Protein AF-A0A1G1WQ73-F1 (afdb_monomer_lite)

Secondary structure (DSSP, 8-state):
---HHHHHHHHHHHHHHHHHHHHHHHHHHHHS-TTGGG-GGGS--STTHHHHHHHHHHHHHHHHHHHHHHHHHHHTTTSHHHHHHHHHHHHHHHHHHHHHHHHHHHHHHHHTTT-HHHHHHHHHHHHHHHHHHHHHHHHHHHHHHHHHHHHHHHTT-

pLDDT: mean 76.3, std 13.31, range [39.97, 91.94]

Organism: NCBI:txid1802603

Foldseek 3Di:
DDDPLLVVLLVVLVVVLVVVVVVLVVCCVVPVDSCPVLVCLVLDDDPCSVVVSVVSVVLVVLLSVLSVLLNVLSVVVVDPVSLVSNLVSLVVLLVSLVVLLVVLVVSCVPCVVPDPVSNVVSVVSNVVSVVSNVSSVSSNVVSVVVVVVVVVVVVVD

Sequence (157 aa):
MEPEAVRILKWVYLIVFVVVGAFVLVLTIVTGSSFEFLRFSRLIEGPAAPLILNIFRFLVGFYLLLMLVDAVSLFNYRSVLWREASSIASLLGIILTGLGAIFMIYIMGVAGLISTQTNIIALLYLVIAVGLLLLDLLTFFVEEENLLGLSIKKKKE

Structure (mmCIF, N/CA/C/O backbone):
data_AF-A0A1G1WQ73-F1
#
_entry.id   AF-A0A1G1WQ73-F1
#
loop_
_atom_site.group_PDB
_atom_site.id
_atom_site.type_symbol
_atom_site.label_atom_id
_atom_site.label_alt_id
_atom_site.label_comp_id
_atom_site.label_asym_id
_atom_site.label_entity_id
_atom_site.label_seq_id
_atom_site.pdbx_PDB_ins_code
_atom_site.Cartn_x
_atom_site.Cartn_y
_atom_site.Cartn_z
_atom_site.occupancy
_atom_site.B_iso_or_equiv
_atom_site.auth_seq_id
_atom_site.auth_comp_id
_atom_site.auth_asym_id
_atom_site.auth_atom_id
_atom_site.pdbx_PDB_model_num
ATOM 1 N N . MET A 1 1 ? -18.763 -0.255 20.930 1.00 60.16 1 MET A N 1
ATOM 2 C CA . MET A 1 1 ? -19.305 -0.682 19.622 1.00 60.16 1 MET A CA 1
ATOM 3 C C . MET A 1 1 ? -18.291 -0.303 18.565 1.00 60.16 1 MET A C 1
ATOM 5 O O . MET A 1 1 ? -17.584 0.675 18.766 1.00 60.16 1 MET A O 1
ATOM 9 N N . GLU A 1 2 ? -18.147 -1.115 17.528 1.00 68.69 2 GLU A N 1
ATOM 10 C CA . GLU A 1 2 ? -17.181 -0.858 16.461 1.00 68.69 2 GLU A CA 1
ATOM 11 C C . GLU A 1 2 ? -17.747 0.188 15.482 1.00 68.69 2 GLU A C 1
ATOM 13 O O . GLU A 1 2 ? -18.927 0.073 15.140 1.00 68.69 2 GLU A O 1
ATOM 18 N N . PRO A 1 3 ? -16.969 1.202 15.060 1.00 81.12 3 PRO A N 1
ATOM 19 C CA . PRO A 1 3 ? -17.426 2.187 14.084 1.00 81.12 3 PRO A CA 1
ATOM 20 C C . PRO A 1 3 ? -17.770 1.535 12.739 1.00 81.12 3 PRO A C 1
ATOM 22 O O . PRO A 1 3 ? -17.119 0.581 12.311 1.00 81.12 3 PRO A O 1
ATOM 25 N N . GLU A 1 4 ? -18.760 2.078 12.032 1.00 83.88 4 GLU A N 1
ATOM 26 C CA . GLU A 1 4 ? -19.164 1.562 10.718 1.00 83.88 4 GLU A CA 1
ATOM 27 C C . GLU A 1 4 ? -18.028 1.620 9.684 1.00 83.88 4 GLU A C 1
ATOM 29 O O . GLU A 1 4 ? -17.850 0.672 8.921 1.00 83.88 4 GLU A O 1
ATOM 34 N N . ALA A 1 5 ? -17.203 2.670 9.727 1.00 82.62 5 ALA A N 1
ATOM 35 C CA . ALA A 1 5 ? -16.023 2.809 8.876 1.00 82.62 5 ALA A CA 1
ATOM 36 C C . ALA A 1 5 ? -15.015 1.660 9.071 1.00 82.62 5 ALA A C 1
ATOM 38 O O . ALA A 1 5 ? -14.536 1.090 8.095 1.00 82.62 5 ALA A O 1
ATOM 39 N N . VAL A 1 6 ? -14.762 1.247 10.319 1.00 82.69 6 VAL A N 1
ATOM 40 C CA . VAL A 1 6 ? -13.861 0.123 10.639 1.00 82.69 6 VAL A CA 1
ATOM 41 C C . VAL A 1 6 ? -14.429 -1.187 10.098 1.00 82.69 6 VAL A C 1
ATOM 43 O O . VAL A 1 6 ? -13.707 -1.980 9.496 1.00 82.69 6 VAL A O 1
ATOM 46 N N . ARG A 1 7 ? -15.746 -1.390 10.231 1.00 85.06 7 ARG A N 1
ATOM 47 C CA . ARG A 1 7 ? -16.426 -2.562 9.671 1.00 85.06 7 ARG A CA 1
ATOM 48 C C . ARG A 1 7 ? -16.271 -2.635 8.151 1.00 85.06 7 ARG A C 1
ATOM 50 O O . ARG A 1 7 ? -16.071 -3.727 7.633 1.00 85.06 7 ARG A O 1
ATOM 57 N N . ILE A 1 8 ? -16.359 -1.508 7.444 1.00 86.62 8 ILE A N 1
ATOM 58 C CA . ILE A 1 8 ? -16.144 -1.451 5.990 1.00 86.62 8 ILE A CA 1
ATOM 59 C C . ILE A 1 8 ? -14.677 -1.751 5.661 1.00 86.62 8 ILE A C 1
ATOM 61 O O . ILE A 1 8 ? -14.415 -2.637 4.847 1.00 86.62 8 ILE A O 1
ATOM 65 N N . LEU A 1 9 ? -13.731 -1.085 6.332 1.00 87.25 9 LEU A N 1
ATOM 66 C CA . LEU A 1 9 ? -12.293 -1.272 6.108 1.00 87.25 9 LEU A CA 1
ATOM 67 C C . LEU A 1 9 ? -11.862 -2.730 6.297 1.00 87.25 9 LEU A C 1
ATOM 69 O O . LEU A 1 9 ? -11.132 -3.251 5.461 1.00 87.25 9 LEU A O 1
ATOM 73 N N . LYS A 1 10 ? -12.387 -3.437 7.307 1.00 87.00 10 LYS A N 1
ATOM 74 C CA . LYS A 1 10 ? -12.155 -4.884 7.487 1.00 87.00 10 LYS A CA 1
ATOM 75 C C . LYS A 1 10 ? -12.415 -5.689 6.221 1.00 87.00 10 LYS A C 1
ATOM 77 O O . LYS A 1 10 ? -11.586 -6.498 5.810 1.00 87.00 10 LYS A O 1
ATOM 82 N N . TRP A 1 11 ? -13.586 -5.486 5.620 1.00 85.69 11 TRP A N 1
ATOM 83 C CA . TRP A 1 11 ? -13.981 -6.217 4.422 1.00 85.69 11 TRP A CA 1
ATOM 84 C C . TRP A 1 11 ? -13.188 -5.763 3.204 1.00 85.69 11 TRP A C 1
ATOM 86 O O . TRP A 1 11 ? -12.831 -6.605 2.387 1.00 85.69 11 TRP A O 1
ATOM 96 N N . VAL A 1 12 ? -12.856 -4.473 3.104 1.00 88.88 12 VAL A N 1
ATOM 97 C CA . VAL A 1 12 ? -12.000 -3.956 2.030 1.00 88.88 12 VAL A CA 1
ATOM 98 C C . VAL A 1 12 ? -10.615 -4.599 2.088 1.00 88.88 12 VAL A C 1
ATOM 100 O O . VAL A 1 12 ? -10.203 -5.190 1.095 1.00 88.88 12 VAL A O 1
ATOM 103 N N . TYR A 1 13 ? -9.933 -4.587 3.237 1.00 84.75 13 TYR A N 1
ATOM 104 C CA . TYR A 1 13 ? -8.625 -5.239 3.382 1.00 84.75 13 TYR A CA 1
ATOM 105 C C . TYR A 1 13 ? -8.703 -6.747 3.143 1.00 84.75 13 TYR A C 1
ATOM 107 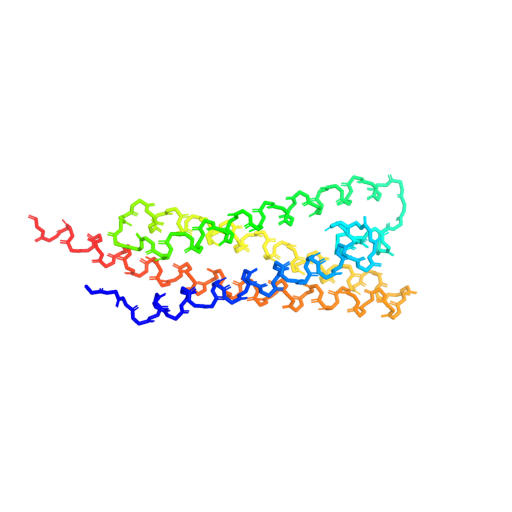O O . TYR A 1 13 ? -7.827 -7.297 2.483 1.00 84.75 13 TYR A O 1
ATOM 115 N N . LEU A 1 14 ? -9.763 -7.424 3.603 1.00 83.88 14 LEU A N 1
ATOM 116 C CA . LEU A 1 14 ? -9.954 -8.848 3.321 1.00 83.88 14 LEU A CA 1
ATOM 117 C C . LEU A 1 14 ? -10.102 -9.113 1.815 1.00 83.88 14 LEU A C 1
ATOM 119 O O . LEU A 1 14 ? -9.460 -10.017 1.289 1.00 83.88 14 LEU A O 1
ATOM 123 N N . ILE A 1 15 ? -10.927 -8.328 1.116 1.00 87.38 15 ILE A N 1
ATOM 124 C CA . ILE A 1 15 ? -11.128 -8.458 -0.332 1.00 87.38 15 ILE A CA 1
ATOM 125 C C . ILE A 1 15 ? -9.821 -8.174 -1.069 1.00 87.38 15 ILE A C 1
ATOM 127 O O . ILE A 1 15 ? -9.427 -8.976 -1.910 1.00 87.38 15 ILE A O 1
ATOM 131 N N . VAL A 1 16 ? -9.130 -7.080 -0.740 1.00 84.50 16 VAL A N 1
ATOM 132 C CA . VAL A 1 16 ? -7.841 -6.727 -1.353 1.00 84.50 16 VAL A CA 1
ATOM 133 C C . VAL A 1 16 ? -6.830 -7.848 -1.127 1.00 84.50 16 VAL A C 1
ATOM 135 O O . VAL A 1 16 ? -6.209 -8.301 -2.084 1.00 84.50 16 VAL A O 1
ATOM 138 N N . PHE A 1 17 ? -6.727 -8.374 0.094 1.00 79.69 17 PHE A N 1
ATOM 139 C CA . PHE A 1 17 ? -5.833 -9.483 0.415 1.00 79.69 17 PHE A CA 1
ATOM 140 C C . PHE A 1 17 ? -6.165 -10.751 -0.385 1.00 79.69 17 PHE A C 1
ATOM 142 O O . PHE A 1 17 ? -5.268 -11.370 -0.954 1.00 79.69 17 PHE A O 1
ATOM 149 N N . VAL A 1 18 ? -7.446 -11.125 -0.487 1.00 83.62 18 VAL A N 1
ATOM 150 C CA . VAL A 1 18 ? -7.889 -12.294 -1.267 1.00 83.62 18 VAL A CA 1
ATOM 151 C C . VAL A 1 18 ? -7.629 -12.096 -2.760 1.00 83.62 18 VAL A C 1
ATOM 153 O O . VAL A 1 18 ? -7.140 -13.014 -3.412 1.00 83.62 18 VAL A O 1
ATOM 156 N N . VAL A 1 19 ? -7.916 -10.913 -3.308 1.00 84.06 19 VAL A N 1
ATOM 157 C CA . VAL A 1 19 ? -7.703 -10.598 -4.728 1.00 84.06 19 VAL A CA 1
ATOM 158 C C . VAL A 1 19 ? -6.215 -10.605 -5.066 1.00 84.06 19 VAL A C 1
ATOM 160 O O . VAL A 1 19 ? -5.817 -11.255 -6.031 1.00 84.06 19 VAL A O 1
ATOM 163 N N . VAL A 1 20 ? -5.382 -9.941 -4.260 1.00 77.69 20 VAL A N 1
ATOM 164 C CA . VAL A 1 20 ? -3.924 -9.931 -4.438 1.00 77.69 20 VAL A CA 1
ATOM 165 C C . VAL A 1 20 ? -3.365 -11.343 -4.283 1.00 77.69 20 VAL A C 1
ATOM 167 O O . VAL A 1 20 ? -2.610 -11.796 -5.139 1.00 77.69 20 VAL A O 1
ATOM 170 N N . GLY A 1 21 ? -3.783 -12.079 -3.251 1.00 73.06 21 GLY A N 1
ATOM 171 C CA . GLY A 1 21 ? -3.378 -13.465 -3.031 1.00 73.06 21 GLY A CA 1
ATOM 172 C C . GLY A 1 21 ? -3.741 -14.372 -4.206 1.00 73.06 21 GLY A C 1
ATOM 173 O O . GLY A 1 21 ? -2.876 -15.076 -4.723 1.00 73.06 21 GLY A O 1
ATOM 174 N N . ALA A 1 22 ? -4.987 -14.315 -4.686 1.00 77.94 22 ALA A N 1
ATOM 175 C CA . ALA A 1 22 ? -5.447 -15.082 -5.842 1.00 77.94 22 ALA A CA 1
ATOM 176 C C . ALA A 1 22 ? -4.684 -14.706 -7.118 1.00 77.94 22 ALA A C 1
ATOM 178 O O . ALA A 1 22 ? -4.282 -15.590 -7.870 1.00 77.94 22 ALA A O 1
ATOM 179 N N . PHE A 1 23 ? -4.427 -13.416 -7.340 1.00 75.88 23 PHE A N 1
ATOM 180 C CA . PHE A 1 23 ? -3.640 -12.939 -8.474 1.00 75.88 23 PHE A CA 1
ATOM 181 C C . PHE A 1 23 ? -2.207 -13.490 -8.451 1.00 75.88 23 PHE A C 1
ATOM 183 O O . PHE A 1 23 ? -1.735 -14.023 -9.456 1.00 75.88 23 PHE A O 1
ATOM 190 N N . VAL A 1 24 ? -1.534 -13.444 -7.295 1.00 69.31 24 VAL A N 1
ATOM 191 C CA . VAL A 1 24 ? -0.195 -14.030 -7.108 1.00 69.31 24 VAL A CA 1
ATOM 192 C C . VAL A 1 24 ? -0.215 -15.542 -7.341 1.00 69.31 24 VAL A C 1
ATOM 194 O O . VAL A 1 24 ? 0.695 -16.082 -7.973 1.00 69.31 24 VAL A O 1
ATOM 197 N N . LEU A 1 25 ? -1.255 -16.235 -6.875 1.00 70.19 25 LEU A N 1
ATOM 198 C CA . LEU A 1 25 ? -1.400 -17.684 -7.021 1.00 70.19 25 LEU A CA 1
ATOM 199 C C . LEU A 1 25 ? -1.616 -18.081 -8.490 1.00 70.19 25 LEU A C 1
ATOM 201 O O . LEU A 1 25 ? -0.909 -18.947 -9.002 1.00 70.19 25 LEU A O 1
ATOM 205 N N . VAL A 1 26 ? -2.515 -17.393 -9.198 1.00 74.62 26 VAL A N 1
ATOM 206 C CA . VAL A 1 26 ? -2.749 -17.584 -10.640 1.00 74.62 26 VAL A CA 1
ATOM 207 C C . VAL A 1 26 ? -1.473 -17.319 -11.432 1.00 74.62 26 VAL A C 1
ATOM 209 O O . VAL A 1 26 ? -1.096 -18.136 -12.271 1.00 74.62 26 VAL A O 1
ATOM 212 N N . LEU A 1 27 ? -0.761 -16.228 -11.136 1.00 65.62 27 LEU A N 1
ATOM 213 C CA . LEU A 1 27 ? 0.510 -15.949 -11.796 1.00 65.62 27 LEU A CA 1
ATOM 214 C C . LEU A 1 27 ? 1.557 -17.014 -11.496 1.00 65.62 27 LEU A C 1
ATOM 216 O O . LEU A 1 27 ? 2.245 -17.442 -12.417 1.00 65.62 27 LEU A O 1
ATOM 220 N N . THR A 1 28 ? 1.640 -17.505 -10.260 1.00 67.06 28 THR A N 1
ATOM 221 C CA . THR A 1 28 ? 2.533 -18.620 -9.908 1.00 67.06 28 THR A CA 1
ATOM 222 C C . THR A 1 28 ? 2.259 -19.842 -10.786 1.00 67.06 28 THR A C 1
ATOM 224 O O . THR A 1 28 ? 3.199 -20.436 -11.306 1.00 67.06 28 THR A O 1
ATOM 227 N N . ILE A 1 29 ? 0.985 -20.201 -10.976 1.00 73.56 29 ILE A N 1
ATOM 228 C CA . ILE A 1 29 ? 0.575 -21.370 -11.766 1.00 73.56 29 ILE A CA 1
ATOM 229 C C . ILE A 1 29 ? 0.922 -21.186 -13.247 1.00 73.56 29 ILE A C 1
ATOM 231 O O . ILE A 1 29 ? 1.491 -22.084 -13.859 1.00 73.56 29 ILE A O 1
ATOM 235 N N . VAL A 1 30 ? 0.592 -20.027 -13.823 1.00 72.06 30 VAL A N 1
ATOM 236 C CA . VAL A 1 30 ? 0.773 -19.766 -15.263 1.00 72.06 30 VAL A CA 1
ATOM 237 C C . VAL A 1 30 ? 2.248 -19.650 -15.641 1.00 72.06 30 VAL A C 1
ATOM 239 O O . VAL A 1 30 ? 2.645 -20.028 -16.740 1.00 72.06 30 VAL A O 1
ATOM 242 N N . THR A 1 31 ? 3.066 -19.118 -14.739 1.00 65.19 31 THR A N 1
ATOM 243 C CA . THR A 1 31 ? 4.430 -18.679 -15.060 1.00 65.19 31 THR A CA 1
ATOM 244 C C . THR A 1 31 ? 5.511 -19.545 -14.416 1.00 65.19 31 THR A C 1
ATOM 246 O O . THR A 1 31 ? 6.695 -19.397 -14.717 1.00 65.19 31 THR A O 1
ATOM 249 N N . GLY A 1 32 ? 5.120 -20.433 -13.498 1.00 67.94 32 GLY A N 1
ATOM 250 C CA . GLY A 1 32 ? 6.031 -21.235 -12.685 1.00 67.94 32 GLY A CA 1
ATOM 251 C C . GLY A 1 32 ? 6.814 -20.429 -11.641 1.00 67.94 32 GLY A C 1
ATOM 252 O O . GLY A 1 32 ? 7.683 -20.992 -10.977 1.00 67.94 32 GLY A O 1
ATOM 253 N N . SER A 1 33 ? 6.547 -19.125 -11.474 1.00 64.81 33 SER A N 1
ATOM 254 C CA . SER A 1 33 ? 7.224 -18.284 -10.484 1.00 64.81 33 SER A CA 1
ATOM 255 C C . SER A 1 33 ? 6.251 -17.383 -9.738 1.00 64.81 33 SER A C 1
ATOM 257 O O . SER A 1 33 ? 5.581 -16.532 -10.320 1.00 64.81 33 SER A O 1
ATOM 259 N N . SER A 1 34 ? 6.253 -17.486 -8.408 1.00 56.78 34 SER A N 1
ATOM 260 C CA . SER A 1 34 ? 5.434 -16.627 -7.549 1.00 56.78 34 SER A CA 1
ATOM 261 C C . SER A 1 34 ? 5.813 -15.158 -7.590 1.00 56.78 34 SER A C 1
ATOM 263 O O . SER A 1 34 ? 5.044 -14.334 -7.126 1.00 56.78 34 SER A O 1
ATOM 265 N N . PHE A 1 35 ? 6.957 -14.808 -8.173 1.00 56.69 35 PHE A N 1
ATOM 266 C CA . PHE A 1 35 ? 7.440 -13.434 -8.254 1.00 56.69 35 PHE A CA 1
ATOM 267 C C . PHE A 1 35 ? 7.399 -12.873 -9.678 1.00 56.69 35 PHE A C 1
ATOM 269 O O . PHE A 1 35 ? 8.012 -11.837 -9.943 1.00 56.69 35 PHE A O 1
ATOM 276 N N . GLU A 1 36 ? 6.692 -13.521 -10.610 1.00 58.44 36 GLU A N 1
ATOM 277 C CA . GLU A 1 36 ? 6.550 -12.990 -11.971 1.00 58.44 36 GLU A CA 1
ATOM 278 C C . GLU A 1 36 ? 5.840 -11.631 -12.004 1.00 58.44 36 GLU A C 1
ATOM 280 O O . GLU A 1 36 ? 6.252 -10.760 -12.765 1.00 58.44 36 GLU A O 1
ATOM 285 N N . PHE A 1 37 ? 4.891 -11.374 -11.099 1.00 55.00 37 PHE A N 1
ATOM 286 C CA . PHE A 1 37 ? 4.283 -10.044 -10.935 1.00 55.00 37 PHE A CA 1
ATOM 287 C C . PHE A 1 37 ? 5.268 -8.964 -10.448 1.00 55.00 37 PHE A C 1
ATOM 289 O O . PHE A 1 37 ? 4.997 -7.772 -10.573 1.00 55.00 37 PHE A O 1
ATOM 296 N N . LEU A 1 38 ? 6.419 -9.372 -9.898 1.00 55.31 38 LEU A N 1
ATOM 297 C CA . LEU A 1 38 ? 7.525 -8.499 -9.494 1.00 55.31 38 LEU A CA 1
ATOM 298 C C . LEU A 1 38 ? 8.599 -8.378 -10.584 1.00 55.31 38 LEU A C 1
ATOM 300 O O . LEU A 1 38 ? 9.671 -7.826 -10.322 1.00 55.31 38 LEU A O 1
ATOM 304 N N . ARG A 1 39 ? 8.363 -8.873 -11.812 1.00 58.47 39 ARG A N 1
ATOM 305 C CA . ARG A 1 39 ? 9.243 -8.642 -12.978 1.00 58.47 39 ARG A CA 1
ATOM 306 C C . ARG A 1 39 ? 9.101 -7.217 -13.527 1.00 58.47 39 ARG A C 1
ATOM 308 O O . ARG A 1 39 ? 9.024 -6.989 -14.731 1.00 58.47 39 ARG A O 1
ATOM 315 N N . PHE A 1 40 ? 9.219 -6.248 -12.622 1.00 56.88 40 PHE A N 1
ATOM 316 C CA . PHE A 1 40 ? 9.509 -4.847 -12.919 1.00 56.88 40 PHE A CA 1
ATOM 317 C C . PHE A 1 40 ? 10.846 -4.683 -13.674 1.00 56.88 40 PHE A C 1
ATOM 319 O O . PHE A 1 40 ? 11.117 -3.643 -14.261 1.00 56.88 40 PHE A O 1
ATOM 326 N N . SER A 1 41 ? 11.668 -5.742 -13.721 1.00 51.12 41 SER A N 1
ATOM 327 C CA . SER A 1 41 ? 12.948 -5.820 -14.435 1.00 51.12 41 SER A CA 1
ATOM 328 C C . SER A 1 41 ? 12.845 -5.544 -15.931 1.00 51.12 41 SER A C 1
ATOM 330 O O . SER A 1 41 ? 13.851 -5.210 -16.535 1.00 51.12 41 SER A O 1
ATOM 332 N N . ARG A 1 42 ? 11.663 -5.692 -16.545 1.00 57.31 42 ARG A N 1
ATOM 333 C CA . ARG A 1 42 ? 11.473 -5.331 -17.961 1.00 57.31 42 ARG A CA 1
ATOM 334 C C . ARG A 1 42 ? 11.381 -3.819 -18.191 1.00 57.31 42 ARG A C 1
ATOM 336 O O . ARG A 1 42 ? 11.475 -3.387 -19.329 1.00 57.31 42 ARG A O 1
ATOM 343 N N . LEU A 1 43 ? 11.169 -3.031 -17.135 1.00 58.19 43 LEU A N 1
ATOM 344 C CA . LEU A 1 43 ? 11.056 -1.570 -17.205 1.00 58.19 43 LEU A CA 1
ATOM 345 C C . LEU A 1 43 ? 12.380 -0.862 -16.896 1.00 58.19 43 LEU A C 1
ATOM 347 O O . LEU A 1 43 ? 12.480 0.346 -17.088 1.00 58.19 43 LEU A O 1
ATOM 351 N N . ILE A 1 44 ? 13.374 -1.592 -16.382 1.00 60.59 44 ILE A N 1
ATOM 352 C CA . ILE A 1 44 ? 14.637 -1.043 -15.892 1.00 60.59 44 ILE A CA 1
ATOM 353 C C . ILE A 1 44 ? 15.771 -1.834 -16.539 1.00 60.59 44 ILE A C 1
ATOM 355 O O . ILE A 1 44 ? 16.061 -2.959 -16.137 1.00 60.59 44 ILE A O 1
ATOM 359 N N . GLU A 1 45 ? 16.414 -1.233 -17.534 1.00 60.38 45 GLU A N 1
ATOM 360 C CA . GLU A 1 45 ? 17.622 -1.765 -18.164 1.00 60.38 45 GLU A CA 1
ATOM 361 C C . GLU A 1 45 ? 18.862 -1.036 -17.628 1.00 60.38 45 GLU A C 1
ATOM 363 O O . GLU A 1 45 ? 18.812 0.149 -17.294 1.00 60.38 45 GLU A O 1
ATOM 368 N N . GLY A 1 46 ? 19.986 -1.748 -17.522 1.00 65.56 46 GLY A N 1
ATOM 369 C CA . GLY A 1 46 ? 21.274 -1.180 -17.116 1.00 65.56 46 GLY A CA 1
ATOM 370 C C . GLY A 1 46 ? 21.934 -1.874 -15.918 1.00 65.56 46 GLY A C 1
ATOM 371 O O . GLY A 1 46 ? 21.343 -2.745 -15.279 1.00 65.56 46 GLY A O 1
ATOM 372 N N . PRO A 1 47 ? 23.179 -1.493 -15.582 1.00 66.62 47 PRO A N 1
ATOM 373 C CA . PRO A 1 47 ? 23.995 -2.186 -14.578 1.00 66.62 47 PRO A CA 1
ATOM 374 C C . PRO A 1 47 ? 23.418 -2.113 -13.155 1.00 66.62 47 PRO A C 1
ATOM 376 O O . PRO A 1 47 ? 23.668 -3.001 -12.345 1.00 66.62 47 PRO A O 1
ATOM 379 N N . ALA A 1 48 ? 22.605 -1.095 -12.855 1.00 68.38 48 ALA A N 1
ATOM 380 C CA . ALA A 1 48 ? 21.911 -0.956 -11.573 1.00 68.38 48 ALA A CA 1
ATOM 381 C C . ALA A 1 48 ? 20.577 -1.730 -11.502 1.00 68.38 48 ALA A C 1
ATOM 383 O O . ALA A 1 48 ? 19.996 -1.844 -10.421 1.00 68.38 48 ALA A O 1
ATOM 384 N N . ALA A 1 49 ? 20.086 -2.283 -12.619 1.00 71.00 49 ALA A N 1
ATOM 385 C CA . ALA A 1 49 ? 18.782 -2.943 -12.691 1.00 71.00 49 ALA A CA 1
ATOM 386 C C . ALA A 1 49 ? 18.585 -4.078 -11.665 1.00 71.00 49 ALA A C 1
ATOM 388 O O . ALA A 1 49 ? 17.518 -4.121 -11.049 1.00 71.00 49 ALA A O 1
ATOM 389 N N . PRO A 1 50 ? 19.574 -4.959 -11.391 1.00 73.69 50 PRO A N 1
ATOM 390 C CA . PRO A 1 50 ? 19.409 -6.016 -10.391 1.00 73.69 50 PRO A CA 1
ATOM 391 C C . PRO A 1 50 ? 19.188 -5.468 -8.976 1.00 73.69 50 PRO A C 1
ATOM 393 O O . PRO A 1 50 ? 18.371 -5.998 -8.222 1.00 73.69 50 PRO A O 1
ATOM 396 N N . LEU A 1 51 ? 19.890 -4.386 -8.621 1.00 74.38 51 LEU A N 1
ATOM 397 C CA . LEU A 1 51 ? 19.759 -3.740 -7.318 1.00 74.38 51 LEU A CA 1
ATOM 398 C C . LEU A 1 51 ? 18.383 -3.083 -7.173 1.00 74.38 51 LEU A C 1
ATOM 400 O O . LEU A 1 51 ? 17.698 -3.322 -6.181 1.00 74.38 51 LEU A O 1
ATOM 404 N N . ILE A 1 52 ? 17.955 -2.310 -8.176 1.00 70.81 52 ILE A N 1
ATOM 405 C CA . ILE A 1 52 ? 16.653 -1.627 -8.154 1.00 70.81 52 ILE A CA 1
ATOM 406 C C . ILE A 1 52 ? 15.509 -2.649 -8.094 1.00 70.81 52 ILE A C 1
ATOM 408 O O . ILE A 1 52 ? 14.551 -2.461 -7.347 1.00 70.81 52 ILE A O 1
ATOM 412 N N . LEU A 1 53 ? 15.637 -3.775 -8.804 1.00 72.00 53 LEU A N 1
ATOM 413 C CA . LEU A 1 53 ? 14.671 -4.870 -8.746 1.00 72.00 53 LEU A CA 1
ATOM 414 C C . LEU A 1 53 ? 14.555 -5.472 -7.341 1.00 72.00 53 LEU A C 1
ATOM 416 O O . LEU A 1 53 ? 13.450 -5.739 -6.873 1.00 72.00 53 LEU A O 1
ATOM 420 N N . ASN A 1 54 ? 15.682 -5.703 -6.666 1.00 74.81 54 ASN A N 1
ATOM 421 C CA . ASN A 1 54 ? 15.683 -6.254 -5.312 1.00 74.81 54 ASN A CA 1
ATOM 422 C C . ASN A 1 54 ? 15.086 -5.272 -4.301 1.00 74.81 54 ASN A C 1
ATOM 424 O O . ASN A 1 54 ? 14.297 -5.690 -3.457 1.00 74.81 54 ASN A O 1
ATOM 428 N N . ILE A 1 55 ? 15.396 -3.978 -4.428 1.00 74.69 55 ILE A N 1
ATOM 429 C CA . ILE A 1 55 ? 14.779 -2.923 -3.613 1.00 74.69 55 ILE A CA 1
ATOM 430 C C . ILE A 1 55 ? 13.265 -2.908 -3.839 1.00 74.69 55 ILE A C 1
ATOM 432 O O . ILE A 1 55 ? 12.507 -2.939 -2.876 1.00 74.69 55 ILE A O 1
ATOM 436 N N . PHE A 1 56 ? 12.809 -2.946 -5.092 1.00 74.56 56 PHE A N 1
ATOM 437 C CA . PHE A 1 56 ? 11.383 -2.986 -5.414 1.00 74.56 56 PHE A CA 1
ATOM 438 C C . PHE A 1 56 ? 10.687 -4.215 -4.815 1.00 74.56 56 PHE A C 1
ATOM 440 O O . PHE A 1 56 ? 9.647 -4.090 -4.174 1.00 74.56 56 PHE A O 1
ATOM 447 N N . ARG A 1 57 ? 11.279 -5.408 -4.958 1.00 76.12 57 ARG A N 1
ATOM 448 C CA . ARG A 1 57 ? 10.752 -6.649 -4.363 1.00 76.12 57 ARG A CA 1
ATOM 449 C C . ARG A 1 57 ? 10.655 -6.560 -2.845 1.00 76.12 57 ARG A C 1
ATOM 451 O O . ARG A 1 57 ? 9.649 -6.982 -2.282 1.00 76.12 57 ARG A O 1
ATOM 458 N N . PHE A 1 58 ? 11.683 -6.012 -2.202 1.00 80.06 58 PHE A N 1
ATOM 459 C CA . PHE A 1 58 ? 11.691 -5.794 -0.762 1.00 80.06 58 PHE A CA 1
ATOM 460 C C . PHE A 1 58 ? 10.584 -4.823 -0.341 1.00 80.06 58 PHE A C 1
ATOM 462 O O . PHE A 1 58 ? 9.835 -5.139 0.575 1.00 80.06 58 PHE A O 1
ATOM 469 N N . LEU A 1 59 ? 10.426 -3.695 -1.043 1.00 81.00 59 LEU A N 1
ATOM 470 C CA . LEU A 1 59 ? 9.379 -2.709 -0.760 1.00 81.00 59 LEU A CA 1
ATOM 471 C C . LEU A 1 59 ? 7.977 -3.305 -0.906 1.00 81.00 59 LEU A C 1
ATOM 473 O O . LEU A 1 59 ? 7.149 -3.116 -0.022 1.00 81.00 59 LEU A O 1
ATOM 477 N N . VAL A 1 60 ? 7.718 -4.066 -1.975 1.00 78.19 60 VAL A N 1
ATOM 478 C CA . VAL A 1 60 ? 6.420 -4.732 -2.161 1.00 78.19 60 VAL A CA 1
ATOM 479 C C . VAL A 1 60 ? 6.182 -5.782 -1.077 1.00 78.19 60 VAL A C 1
ATOM 481 O O . VAL A 1 60 ? 5.104 -5.818 -0.493 1.00 78.19 60 VAL A O 1
ATOM 484 N N . GLY A 1 61 ? 7.179 -6.615 -0.767 1.00 81.62 61 GLY A N 1
ATOM 485 C CA . GLY A 1 61 ? 7.065 -7.612 0.301 1.00 81.62 61 GLY A CA 1
ATOM 486 C C . GLY A 1 61 ? 6.808 -6.977 1.669 1.00 81.62 61 GLY A C 1
ATOM 487 O O . GLY A 1 61 ? 5.946 -7.436 2.413 1.00 81.62 61 GLY A O 1
ATOM 488 N N . PHE A 1 62 ? 7.507 -5.885 1.974 1.00 85.44 62 PHE A N 1
ATOM 489 C CA . PHE A 1 62 ? 7.304 -5.118 3.197 1.00 85.44 62 PHE A CA 1
ATOM 490 C C . PHE A 1 62 ? 5.911 -4.478 3.238 1.00 85.44 62 PHE A C 1
ATOM 492 O O . PHE A 1 62 ? 5.232 -4.573 4.254 1.00 85.44 62 PHE A O 1
ATOM 499 N N . TYR A 1 63 ? 5.433 -3.920 2.125 1.00 86.44 63 TYR A N 1
ATOM 500 C CA . TYR A 1 63 ? 4.084 -3.363 2.038 1.00 86.44 63 TYR A CA 1
ATOM 501 C C . TYR A 1 63 ? 2.989 -4.420 2.258 1.00 86.44 63 TYR A C 1
ATOM 503 O O . TYR A 1 63 ? 2.031 -4.179 2.986 1.00 86.44 63 TYR A O 1
ATOM 511 N N . LEU A 1 64 ? 3.151 -5.626 1.704 1.00 83.56 64 LEU A N 1
ATOM 512 C CA . LEU A 1 64 ? 2.224 -6.735 1.955 1.00 83.56 64 LEU A CA 1
ATOM 513 C C . LEU A 1 64 ? 2.178 -7.131 3.438 1.00 83.56 64 LEU A C 1
ATOM 515 O O . LEU A 1 64 ? 1.113 -7.492 3.938 1.00 83.56 64 LEU A O 1
ATOM 519 N N . LEU A 1 65 ? 3.307 -7.049 4.151 1.00 88.06 65 LEU A N 1
ATOM 520 C CA . LEU A 1 65 ? 3.335 -7.259 5.601 1.00 88.06 65 LEU A CA 1
ATOM 521 C C . LEU A 1 65 ? 2.562 -6.166 6.343 1.00 88.06 65 LEU A C 1
ATOM 523 O O . LEU A 1 65 ? 1.806 -6.497 7.250 1.00 88.06 65 LEU A O 1
ATOM 527 N N . LEU A 1 66 ? 2.703 -4.897 5.951 1.00 89.56 66 LEU A N 1
ATOM 528 C CA . LEU A 1 66 ? 1.927 -3.800 6.543 1.00 89.56 66 LEU A CA 1
ATOM 529 C C . LEU A 1 66 ? 0.425 -3.991 6.319 1.00 89.56 66 LEU A C 1
ATOM 531 O O . LEU A 1 66 ? -0.338 -3.947 7.275 1.00 89.56 66 LEU A O 1
ATOM 535 N N . MET A 1 67 ? 0.015 -4.337 5.097 1.00 86.31 67 MET A N 1
ATOM 536 C CA . MET A 1 67 ? -1.386 -4.628 4.781 1.00 86.31 67 MET A CA 1
ATOM 537 C C . MET A 1 67 ? -1.937 -5.801 5.606 1.00 86.31 67 MET A C 1
ATOM 539 O O . MET A 1 67 ? -3.096 -5.786 6.021 1.00 86.31 67 MET A O 1
ATOM 543 N N . LEU A 1 68 ? -1.119 -6.827 5.865 1.00 87.25 68 LEU A N 1
ATOM 544 C CA . LEU A 1 68 ? -1.497 -7.923 6.756 1.00 87.25 68 LEU A CA 1
ATOM 545 C C . LEU A 1 68 ? -1.657 -7.438 8.203 1.00 87.25 68 LEU A C 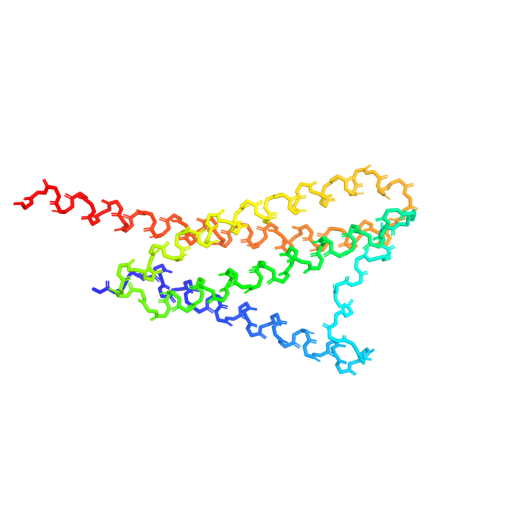1
ATOM 547 O O . LEU A 1 68 ? -2.597 -7.860 8.878 1.00 87.25 68 LEU A O 1
ATOM 551 N N . VAL A 1 69 ? -0.767 -6.560 8.674 1.00 90.12 69 VAL A N 1
ATOM 552 C CA . VAL A 1 69 ? -0.883 -5.934 9.998 1.00 90.12 69 VAL A CA 1
ATOM 553 C C . VAL A 1 69 ? -2.170 -5.122 10.090 1.00 90.12 69 VAL A C 1
ATOM 555 O O . VAL A 1 69 ? -2.915 -5.348 11.040 1.00 90.12 69 VAL A O 1
ATOM 558 N N . ASP A 1 70 ? -2.487 -4.269 9.114 1.00 87.81 70 ASP A N 1
ATOM 559 C CA . ASP A 1 70 ? -3.740 -3.500 9.081 1.00 87.81 70 ASP A CA 1
ATOM 560 C C . ASP A 1 70 ? -4.954 -4.437 9.100 1.00 87.81 70 ASP A C 1
ATOM 562 O O . ASP A 1 70 ? -5.847 -4.299 9.936 1.00 87.81 70 ASP A O 1
ATOM 566 N N . ALA A 1 71 ? -4.965 -5.474 8.255 1.00 86.88 71 ALA A N 1
ATOM 567 C CA . ALA A 1 71 ? -6.058 -6.440 8.209 1.00 86.88 71 ALA A CA 1
ATOM 568 C C . ALA A 1 71 ? -6.277 -7.122 9.572 1.00 86.88 71 ALA A C 1
ATOM 570 O O . ALA A 1 71 ? -7.383 -7.089 10.121 1.00 86.88 71 ALA A O 1
ATOM 571 N N . VAL A 1 72 ? -5.227 -7.716 10.152 1.00 89.00 72 VAL A N 1
ATOM 572 C CA . VAL A 1 72 ? -5.297 -8.404 11.455 1.00 89.00 72 VAL A CA 1
ATOM 573 C C . VAL A 1 72 ? -5.705 -7.437 12.564 1.00 89.00 72 VAL A C 1
ATOM 575 O O . VAL A 1 72 ? -6.510 -7.790 13.433 1.00 89.00 72 VAL A O 1
ATOM 578 N N . SER A 1 73 ? -5.180 -6.218 12.527 1.00 88.00 73 SER A N 1
ATOM 579 C CA . SER A 1 73 ? -5.456 -5.190 13.520 1.00 88.00 73 SER A CA 1
ATOM 580 C C . SER A 1 73 ? -6.899 -4.721 13.475 1.00 88.00 73 SER A C 1
ATOM 582 O O . SER A 1 73 ? -7.549 -4.662 14.520 1.00 88.00 73 SER A O 1
ATOM 584 N N . LEU A 1 74 ? -7.439 -4.491 12.276 1.00 85.94 74 LEU A N 1
ATOM 585 C CA . LEU A 1 74 ? -8.846 -4.183 12.080 1.00 85.94 74 LEU A CA 1
ATOM 586 C C . LEU A 1 74 ? -9.699 -5.321 12.650 1.00 85.94 74 LEU A C 1
ATOM 588 O O . LEU A 1 74 ? -10.563 -5.065 13.487 1.00 85.94 74 LEU A O 1
ATOM 592 N N . PHE A 1 75 ? -9.434 -6.597 12.334 1.00 87.00 75 PHE A N 1
ATOM 593 C CA . PHE A 1 75 ? -10.164 -7.729 12.944 1.00 87.00 75 PHE A CA 1
ATOM 594 C C . PHE A 1 75 ? -10.125 -7.723 14.482 1.00 87.00 75 PHE A C 1
ATOM 596 O O . PHE A 1 75 ? -11.127 -8.064 15.117 1.00 87.00 75 PHE A O 1
ATOM 603 N N . ASN A 1 76 ? -9.033 -7.241 15.074 1.00 86.50 76 ASN A N 1
ATOM 604 C CA . ASN A 1 76 ? -8.830 -7.141 16.518 1.00 86.50 76 ASN A CA 1
ATOM 605 C C . ASN A 1 76 ? -8.993 -5.713 17.084 1.00 86.50 76 ASN A C 1
ATOM 607 O O . ASN A 1 76 ? -8.494 -5.419 18.175 1.00 86.50 76 ASN A O 1
ATOM 611 N N . TYR A 1 77 ? -9.764 -4.851 16.405 1.00 83.31 77 TYR A N 1
ATOM 612 C CA . TYR A 1 77 ? -9.903 -3.409 16.681 1.00 83.31 77 TYR A CA 1
ATOM 613 C C . TYR A 1 77 ? -10.282 -3.036 18.127 1.00 83.31 77 TYR A C 1
ATOM 615 O O . TYR A 1 77 ? -10.098 -1.906 18.573 1.00 83.31 77 TYR A O 1
ATOM 623 N N . ARG A 1 78 ? -10.827 -3.975 18.908 1.00 82.19 78 ARG A N 1
ATOM 624 C CA . ARG A 1 78 ? -11.162 -3.735 20.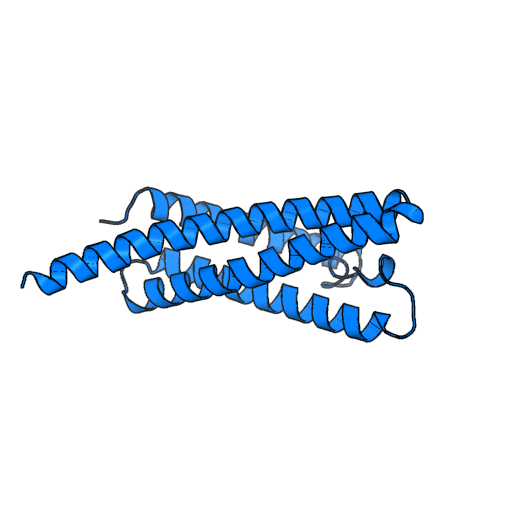322 1.00 82.19 78 ARG A CA 1
ATOM 625 C C . ARG A 1 78 ? -9.931 -3.483 21.199 1.00 82.19 78 ARG A C 1
ATOM 627 O O . ARG A 1 78 ? -10.074 -2.863 22.250 1.00 82.19 78 ARG A O 1
ATOM 634 N N . SER A 1 79 ? -8.754 -3.955 20.795 1.00 84.88 79 SER A N 1
ATOM 635 C CA . SER A 1 79 ? -7.506 -3.727 21.526 1.00 84.88 79 SER A CA 1
ATOM 636 C C . SER A 1 79 ? -6.858 -2.407 21.123 1.00 84.88 79 SER A C 1
ATOM 638 O O . SER A 1 79 ? -6.707 -2.121 19.937 1.00 84.88 79 SER A O 1
ATOM 640 N N . VAL A 1 80 ? -6.397 -1.636 22.110 1.00 83.06 80 VAL A N 1
ATOM 641 C CA . VAL A 1 80 ? -5.634 -0.398 21.874 1.00 83.06 80 VAL A CA 1
ATOM 642 C C . VAL A 1 80 ? -4.339 -0.693 21.114 1.00 83.06 80 VAL A C 1
ATOM 644 O O . VAL A 1 80 ? -4.015 0.020 20.175 1.00 83.06 80 VAL A O 1
ATOM 647 N N . LEU A 1 81 ? -3.665 -1.792 21.462 1.00 87.19 81 LEU A N 1
ATOM 648 C CA . LEU A 1 81 ? -2.381 -2.182 20.878 1.00 87.19 81 LEU A CA 1
ATOM 649 C C . LEU A 1 81 ? -2.510 -2.493 19.378 1.00 87.19 81 LEU A C 1
ATOM 651 O O . LEU A 1 81 ? -1.670 -2.081 18.588 1.00 87.19 81 LEU A O 1
ATOM 655 N N . TRP A 1 82 ? -3.600 -3.153 18.971 1.00 87.31 82 TRP A N 1
ATOM 656 C CA . TRP A 1 82 ? -3.868 -3.443 17.558 1.00 87.31 82 TRP A CA 1
ATOM 657 C C . TRP A 1 82 ? -4.208 -2.177 16.766 1.00 87.31 82 TRP A C 1
ATOM 659 O O . TRP A 1 82 ? -3.731 -2.011 15.654 1.00 87.31 82 TRP A O 1
ATOM 669 N N . ARG A 1 83 ? -4.952 -1.236 17.353 1.00 85.00 83 ARG A N 1
ATOM 670 C CA . ARG A 1 83 ? -5.220 0.059 16.706 1.00 85.00 83 ARG A CA 1
ATOM 671 C C . ARG A 1 83 ? -3.969 0.916 16.540 1.00 85.00 83 ARG A C 1
ATOM 673 O O . ARG A 1 83 ? -3.828 1.597 15.537 1.00 85.00 83 ARG A O 1
ATOM 680 N N . GLU A 1 84 ? -3.071 0.911 17.522 1.00 86.06 84 GLU A N 1
ATOM 681 C CA . GLU A 1 84 ? -1.783 1.607 17.404 1.00 86.06 84 GLU A CA 1
ATOM 682 C C . GLU A 1 84 ? -0.902 0.957 16.332 1.00 86.06 84 GLU A C 1
ATOM 684 O O . GLU A 1 84 ? -0.310 1.662 15.518 1.00 86.06 84 GLU A O 1
ATOM 689 N N . ALA A 1 85 ? -0.856 -0.380 16.292 1.00 87.69 85 ALA A N 1
ATOM 690 C CA . ALA A 1 85 ? -0.122 -1.117 15.268 1.00 87.69 85 ALA A CA 1
ATOM 691 C C . ALA A 1 85 ? -0.633 -0.804 13.855 1.00 87.69 85 ALA A C 1
ATOM 693 O O . ALA A 1 85 ? 0.180 -0.556 12.970 1.00 87.69 85 ALA A O 1
ATOM 694 N N . SER A 1 86 ? -1.952 -0.767 13.667 1.00 88.81 86 SER A N 1
ATOM 695 C CA . SER A 1 86 ? -2.590 -0.389 12.403 1.00 88.81 86 SER A CA 1
ATOM 696 C C . SER A 1 86 ? -2.325 1.069 12.032 1.00 88.81 86 SER A C 1
ATOM 698 O O . SER A 1 86 ? -1.902 1.347 10.919 1.00 88.81 86 SER A O 1
ATOM 700 N N . SER A 1 87 ? -2.411 2.006 12.980 1.00 87.56 87 SER A N 1
ATOM 701 C CA . SER A 1 87 ? -2.132 3.417 12.689 1.00 87.56 87 SER A CA 1
ATOM 702 C C . SER A 1 87 ? -0.684 3.621 12.226 1.00 87.56 87 SER A C 1
ATOM 704 O O . SER A 1 87 ? -0.427 4.332 11.253 1.00 87.56 87 SER A O 1
ATOM 706 N N . ILE A 1 88 ? 0.274 2.943 12.868 1.00 89.19 88 ILE A N 1
ATOM 707 C CA . ILE A 1 88 ? 1.681 2.961 12.450 1.00 89.19 88 ILE A CA 1
ATOM 708 C C . ILE A 1 88 ? 1.858 2.264 11.096 1.00 89.19 88 ILE A C 1
ATOM 710 O O . ILE A 1 88 ? 2.580 2.777 10.241 1.00 89.19 88 ILE A O 1
ATOM 714 N N . ALA A 1 89 ? 1.225 1.107 10.891 1.00 90.50 89 ALA A N 1
ATOM 715 C CA . ALA A 1 89 ? 1.329 0.353 9.647 1.00 90.50 89 ALA A CA 1
ATOM 716 C C . ALA A 1 89 ? 0.758 1.138 8.461 1.00 90.50 89 ALA A C 1
ATOM 718 O O . ALA A 1 89 ? 1.452 1.283 7.457 1.00 90.50 89 ALA A O 1
ATOM 719 N N . SER A 1 90 ? -0.411 1.752 8.626 1.00 89.88 90 SER A N 1
ATOM 720 C CA . SER A 1 90 ? -1.032 2.656 7.661 1.00 89.88 90 SER A CA 1
ATOM 721 C C . SER A 1 90 ? -0.159 3.885 7.385 1.00 89.88 90 SER A C 1
ATOM 723 O O . SER A 1 90 ? 0.045 4.243 6.230 1.00 89.88 90 SER A O 1
ATOM 725 N N . LEU A 1 91 ? 0.456 4.501 8.405 1.00 91.38 91 LEU A N 1
ATOM 726 C CA . LEU A 1 91 ? 1.389 5.619 8.199 1.00 91.38 91 LEU A CA 1
ATOM 727 C C . LEU A 1 91 ? 2.616 5.209 7.368 1.00 91.38 91 LEU A C 1
ATOM 729 O O . LEU A 1 91 ? 3.026 5.922 6.449 1.00 91.38 91 LEU A O 1
ATOM 733 N N . LEU A 1 92 ? 3.207 4.053 7.674 1.00 91.94 92 LEU A N 1
ATOM 734 C CA . LEU A 1 92 ? 4.307 3.501 6.883 1.00 91.94 92 LEU A CA 1
ATOM 735 C C . LEU A 1 92 ? 3.843 3.132 5.467 1.00 91.94 92 LEU A C 1
ATOM 737 O O . LEU A 1 92 ? 4.578 3.369 4.507 1.00 91.94 92 LEU A O 1
ATOM 741 N N . GLY A 1 93 ? 2.622 2.614 5.333 1.00 90.19 93 GLY A N 1
ATOM 742 C CA . GLY A 1 93 ? 1.963 2.311 4.067 1.00 90.19 93 GLY A CA 1
ATOM 743 C C . GLY A 1 93 ? 1.832 3.548 3.186 1.00 90.19 93 GLY A C 1
ATOM 744 O O . GLY A 1 93 ? 2.280 3.521 2.039 1.00 90.19 93 GLY A O 1
ATOM 745 N N . ILE A 1 94 ? 1.369 4.670 3.749 1.00 91.94 94 ILE A N 1
ATOM 746 C CA . ILE A 1 94 ? 1.284 5.981 3.084 1.00 91.94 94 ILE A CA 1
ATOM 747 C C . ILE A 1 94 ? 2.648 6.414 2.543 1.00 91.94 94 ILE A C 1
ATOM 749 O O . ILE A 1 94 ? 2.762 6.826 1.389 1.00 91.94 94 ILE A O 1
ATOM 753 N N . ILE A 1 95 ? 3.701 6.318 3.360 1.00 90.69 95 ILE A N 1
ATOM 754 C CA . ILE A 1 95 ? 5.051 6.719 2.946 1.00 90.69 95 ILE A CA 1
ATOM 755 C C . ILE A 1 95 ? 5.538 5.830 1.795 1.00 90.69 95 ILE A C 1
ATOM 757 O O . ILE A 1 95 ? 6.038 6.337 0.790 1.00 90.69 95 ILE A O 1
ATOM 761 N N . LEU A 1 96 ? 5.380 4.511 1.910 1.00 89.88 96 LEU A N 1
ATOM 762 C CA . LEU A 1 96 ? 5.852 3.554 0.907 1.00 89.88 96 LEU A CA 1
ATOM 763 C C . LEU A 1 96 ? 5.099 3.674 -0.418 1.00 89.88 96 LEU A C 1
ATOM 765 O O . LEU A 1 96 ? 5.726 3.727 -1.477 1.00 89.88 96 LEU A O 1
ATOM 769 N N . THR A 1 97 ? 3.770 3.725 -0.370 1.00 88.81 97 THR A N 1
ATOM 770 C CA . THR A 1 97 ? 2.920 3.847 -1.563 1.00 88.81 97 THR A CA 1
ATOM 771 C C . THR A 1 97 ? 3.052 5.224 -2.196 1.00 88.81 97 THR A C 1
ATOM 773 O O . THR A 1 97 ? 3.125 5.317 -3.420 1.00 88.81 97 THR A O 1
ATOM 776 N N . GLY A 1 98 ? 3.199 6.281 -1.391 1.00 87.69 98 GLY A N 1
ATOM 777 C CA . GLY A 1 98 ? 3.493 7.634 -1.856 1.00 87.69 98 GLY A CA 1
ATOM 778 C C . GLY A 1 98 ? 4.827 7.717 -2.601 1.00 87.69 98 GLY A C 1
ATOM 779 O O . GLY A 1 98 ? 4.871 8.199 -3.735 1.00 87.69 98 GLY A O 1
ATOM 780 N N . LEU A 1 99 ? 5.909 7.182 -2.023 1.00 86.44 99 LEU A N 1
ATOM 781 C CA . LEU A 1 99 ? 7.210 7.097 -2.700 1.00 86.44 99 LEU A CA 1
ATOM 782 C C . LEU A 1 99 ? 7.137 6.233 -3.966 1.00 86.44 99 LEU A C 1
ATOM 784 O O . LEU A 1 99 ? 7.703 6.602 -4.996 1.00 86.44 99 LEU A O 1
ATOM 788 N N . GLY A 1 100 ? 6.408 5.116 -3.917 1.00 84.00 100 GLY A N 1
ATOM 789 C CA . GLY A 1 100 ? 6.161 4.255 -5.072 1.00 84.00 100 GLY A CA 1
ATOM 790 C C . GLY A 1 100 ? 5.434 4.983 -6.205 1.00 84.00 100 GLY A C 1
ATOM 791 O O . GLY A 1 100 ? 5.853 4.892 -7.357 1.00 84.00 100 GLY A O 1
ATOM 792 N N . ALA A 1 101 ? 4.395 5.758 -5.893 1.00 86.81 101 ALA A N 1
ATOM 793 C CA . ALA A 1 101 ? 3.654 6.554 -6.868 1.00 86.81 101 ALA A CA 1
ATOM 794 C C . ALA A 1 101 ? 4.538 7.637 -7.506 1.00 86.81 101 ALA A C 1
ATOM 796 O O . ALA A 1 101 ? 4.566 7.760 -8.731 1.00 86.81 101 ALA A O 1
ATOM 797 N N . ILE A 1 102 ? 5.323 8.366 -6.701 1.00 86.94 102 ILE A N 1
ATOM 798 C CA . ILE A 1 102 ? 6.293 9.355 -7.201 1.00 86.94 102 ILE A CA 1
ATOM 799 C C . ILE A 1 102 ? 7.305 8.686 -8.138 1.00 86.94 102 ILE A C 1
ATOM 801 O O . ILE A 1 102 ? 7.594 9.212 -9.214 1.00 86.94 102 ILE A O 1
ATOM 805 N N . PHE A 1 103 ? 7.808 7.506 -7.769 1.00 81.38 103 PHE A N 1
ATOM 806 C CA . PHE A 1 103 ? 8.727 6.745 -8.609 1.00 81.38 103 PHE A CA 1
ATOM 807 C C . PHE A 1 103 ? 8.089 6.339 -9.946 1.00 81.38 103 PHE A C 1
ATOM 809 O O . PHE A 1 103 ? 8.723 6.494 -10.987 1.00 81.38 103 PHE A O 1
ATOM 816 N N . MET A 1 104 ? 6.828 5.892 -9.961 1.00 80.62 104 MET A N 1
ATOM 817 C CA . MET A 1 104 ? 6.132 5.568 -11.215 1.00 80.62 104 MET A CA 1
ATOM 818 C C . MET A 1 104 ? 5.921 6.796 -12.098 1.00 80.62 104 MET A C 1
ATOM 820 O O . MET A 1 104 ? 6.140 6.712 -13.304 1.00 80.62 104 MET A O 1
ATOM 824 N N . ILE A 1 105 ? 5.562 7.945 -11.517 1.00 85.31 105 ILE A N 1
ATOM 825 C CA . ILE A 1 105 ? 5.444 9.213 -12.254 1.00 85.31 105 ILE A CA 1
ATOM 826 C C . ILE A 1 105 ? 6.791 9.588 -12.880 1.00 85.31 105 ILE A C 1
ATOM 828 O O . ILE A 1 105 ? 6.843 9.956 -14.053 1.00 85.31 105 ILE A O 1
ATOM 832 N N . TYR A 1 106 ? 7.885 9.445 -12.127 1.00 82.12 106 TYR A N 1
ATOM 833 C CA . TYR A 1 106 ? 9.234 9.665 -12.643 1.00 82.12 106 TYR A CA 1
ATOM 834 C C . TYR A 1 106 ? 9.555 8.726 -13.814 1.00 82.12 106 TYR A C 1
ATOM 836 O O . TYR A 1 106 ? 9.986 9.193 -14.868 1.00 82.12 106 TYR A O 1
ATOM 844 N N . ILE A 1 107 ? 9.288 7.422 -13.676 1.00 75.12 107 ILE A N 1
ATOM 845 C CA . ILE A 1 107 ? 9.484 6.446 -14.756 1.00 75.12 107 ILE A CA 1
ATOM 846 C C . ILE A 1 107 ? 8.632 6.803 -15.974 1.00 75.12 107 ILE A C 1
ATOM 848 O O . ILE A 1 107 ? 9.139 6.757 -17.083 1.00 75.12 107 ILE A O 1
ATOM 852 N N . MET A 1 108 ? 7.378 7.218 -15.814 1.00 75.56 108 MET A N 1
ATOM 853 C CA . MET A 1 108 ? 6.547 7.642 -16.946 1.00 75.56 108 MET A CA 1
ATOM 854 C C . MET A 1 108 ? 7.076 8.916 -17.618 1.00 75.56 108 MET A C 1
ATOM 856 O O . MET A 1 108 ? 7.037 9.022 -18.840 1.00 75.56 108 MET A O 1
ATOM 860 N N . GLY A 1 109 ? 7.609 9.871 -16.851 1.00 76.56 109 GLY A N 1
ATOM 861 C CA . GLY A 1 109 ? 8.206 11.095 -17.392 1.00 76.56 109 GLY A CA 1
ATOM 862 C C . GLY A 1 109 ? 9.525 10.856 -18.135 1.00 76.56 109 GLY A C 1
ATOM 863 O O . GLY A 1 109 ? 9.789 11.506 -19.142 1.00 76.56 109 GLY A O 1
ATOM 864 N N . VAL A 1 110 ? 10.339 9.908 -17.662 1.00 69.75 110 VAL A N 1
ATOM 865 C CA . VAL A 1 110 ? 11.667 9.607 -18.226 1.00 69.75 110 VAL A CA 1
ATOM 866 C C . VAL A 1 110 ? 11.608 8.501 -19.282 1.00 69.75 110 VAL A C 1
ATOM 868 O O . VAL A 1 110 ? 12.117 8.662 -20.388 1.00 69.75 110 VAL A O 1
ATOM 871 N N . ALA A 1 111 ? 10.965 7.378 -18.969 1.00 60.78 111 ALA A N 1
ATOM 872 C CA . ALA A 1 111 ? 10.822 6.225 -19.854 1.00 60.78 111 ALA A CA 1
ATOM 873 C C . ALA A 1 111 ? 9.666 6.369 -20.856 1.00 60.78 111 ALA A C 1
ATOM 875 O O . ALA A 1 111 ? 9.611 5.625 -21.839 1.00 60.78 111 ALA A O 1
ATOM 876 N N . GLY A 1 112 ? 8.775 7.348 -20.672 1.00 52.47 112 GLY A N 1
ATOM 877 C CA . GLY A 1 112 ? 7.710 7.638 -21.629 1.00 52.47 112 GLY A CA 1
ATOM 878 C C . GLY A 1 112 ? 8.176 8.183 -22.974 1.00 52.47 112 GLY A C 1
ATOM 879 O O . GLY A 1 112 ? 7.386 8.223 -23.913 1.00 52.47 112 GLY A O 1
ATOM 880 N N . LEU A 1 113 ? 9.463 8.506 -23.093 1.00 56.03 113 LEU A N 1
ATOM 881 C CA . LEU A 1 113 ? 10.138 8.811 -24.353 1.00 56.03 113 LEU A CA 1
ATOM 882 C C . LEU A 1 113 ? 10.604 7.549 -25.111 1.00 56.03 113 LEU A C 1
ATOM 884 O O . LEU A 1 113 ? 11.087 7.672 -26.233 1.00 56.03 113 LEU A O 1
ATOM 888 N N . ILE A 1 114 ? 10.482 6.352 -24.515 1.00 58.12 114 ILE A N 1
ATOM 889 C CA . ILE A 1 114 ? 11.160 5.127 -24.978 1.00 58.12 114 ILE A CA 1
ATOM 890 C C . ILE A 1 114 ? 10.175 4.059 -25.481 1.00 58.12 114 ILE A C 1
ATOM 892 O O . ILE A 1 114 ? 10.407 3.483 -26.543 1.00 58.12 114 ILE A O 1
ATOM 896 N N . SER A 1 115 ? 9.077 3.762 -24.766 1.00 69.81 115 SER A N 1
ATOM 897 C CA . SER A 1 115 ? 8.091 2.772 -25.246 1.00 69.81 115 SER A CA 1
ATOM 898 C C . SER A 1 115 ? 6.680 2.935 -24.658 1.00 69.81 115 SER A C 1
ATOM 900 O O . SER A 1 115 ? 6.495 3.157 -23.458 1.00 69.81 115 SER A O 1
ATOM 902 N N . THR A 1 116 ? 5.655 2.741 -25.498 1.00 75.00 116 THR A N 1
ATOM 903 C CA . THR A 1 116 ? 4.238 2.744 -25.087 1.00 75.00 116 THR A CA 1
ATOM 904 C C . THR A 1 116 ? 3.928 1.634 -24.080 1.00 75.00 116 THR A C 1
ATOM 906 O O . THR A 1 116 ? 3.146 1.842 -23.155 1.00 75.00 116 THR A O 1
ATOM 909 N N . GLN A 1 117 ? 4.562 0.466 -24.214 1.00 72.56 117 GLN A N 1
ATOM 910 C CA . GLN A 1 117 ? 4.344 -0.670 -23.316 1.00 72.56 117 GLN A CA 1
ATOM 911 C C . GLN A 1 117 ? 4.851 -0.377 -21.898 1.00 72.56 117 GLN A C 1
ATOM 913 O O . GLN A 1 117 ? 4.157 -0.664 -20.925 1.00 72.56 117 GLN A O 1
ATOM 918 N N . THR A 1 118 ? 6.023 0.249 -21.778 1.00 71.25 118 THR A N 1
ATOM 919 C CA . THR A 1 118 ? 6.607 0.674 -20.497 1.00 71.25 118 THR A CA 1
ATOM 920 C C . THR A 1 118 ? 5.687 1.663 -19.782 1.00 71.25 118 THR A C 1
ATOM 9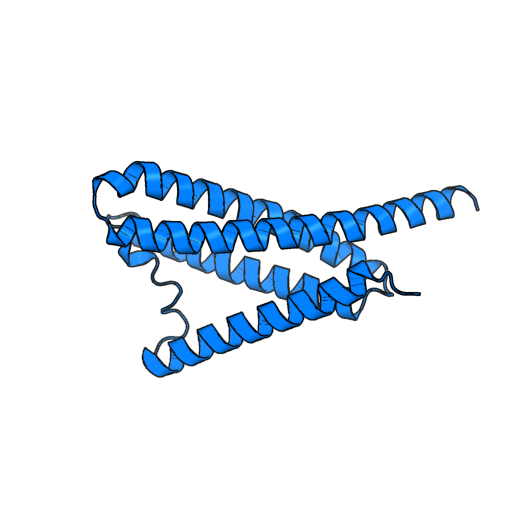22 O O . THR A 1 118 ? 5.421 1.501 -18.592 1.00 71.25 118 THR A O 1
ATOM 925 N N . ASN A 1 119 ? 5.125 2.627 -20.519 1.00 73.81 119 ASN A N 1
ATOM 926 C CA . ASN A 1 119 ? 4.161 3.590 -19.981 1.00 73.81 119 ASN A CA 1
ATOM 927 C C . ASN A 1 119 ? 2.860 2.945 -19.504 1.00 73.81 119 ASN A C 1
ATOM 929 O O . ASN A 1 119 ? 2.366 3.311 -18.442 1.00 73.81 119 ASN A O 1
ATOM 933 N N . ILE A 1 120 ? 2.303 1.992 -20.260 1.00 77.19 120 ILE A N 1
ATOM 934 C CA . ILE A 1 120 ? 1.079 1.283 -19.858 1.00 77.19 120 ILE A CA 1
ATOM 935 C C . ILE A 1 120 ? 1.315 0.525 -18.552 1.00 77.19 120 ILE A C 1
ATOM 937 O O . ILE A 1 120 ? 0.497 0.597 -17.638 1.00 77.19 120 ILE A O 1
ATOM 941 N N . ILE A 1 121 ? 2.445 -0.177 -18.440 1.00 74.50 121 ILE A N 1
ATOM 942 C CA . ILE A 1 121 ? 2.766 -0.930 -17.228 1.00 74.50 121 ILE A CA 1
ATOM 943 C C . ILE A 1 121 ? 2.976 0.034 -16.051 1.00 74.50 121 ILE A C 1
ATOM 945 O O . ILE A 1 121 ? 2.363 -0.156 -15.004 1.00 74.50 121 ILE A O 1
ATOM 949 N N . ALA A 1 122 ? 3.770 1.095 -16.217 1.00 75.94 122 ALA A N 1
ATOM 950 C CA . ALA A 1 122 ? 3.993 2.086 -15.162 1.00 75.94 122 ALA A CA 1
ATOM 951 C C . ALA A 1 122 ? 2.688 2.772 -14.712 1.00 75.94 122 ALA A C 1
ATOM 953 O O . ALA A 1 122 ? 2.480 2.953 -13.514 1.00 75.94 122 ALA A O 1
ATOM 954 N N . LEU A 1 123 ? 1.772 3.063 -15.644 1.00 81.25 123 LEU A N 1
ATOM 955 C CA . LEU A 1 123 ? 0.445 3.599 -15.338 1.00 81.25 123 LEU A CA 1
ATOM 956 C C . LEU A 1 123 ? -0.391 2.621 -14.503 1.00 81.25 123 LEU A C 1
ATOM 958 O O . LEU A 1 123 ? -1.022 3.039 -13.536 1.00 81.25 123 LEU A O 1
ATOM 962 N N . LEU A 1 124 ? -0.386 1.326 -14.834 1.00 80.31 124 LEU A N 1
ATOM 963 C CA . LEU A 1 124 ? -1.092 0.313 -14.042 1.00 80.31 124 LEU A CA 1
ATOM 964 C C . LEU A 1 124 ? -0.561 0.260 -12.604 1.00 80.31 124 LEU A C 1
ATOM 966 O O . LEU A 1 124 ? -1.350 0.284 -11.660 1.00 80.31 124 LEU A O 1
ATOM 970 N N . TYR A 1 125 ? 0.763 0.251 -12.423 1.00 78.44 125 TYR A N 1
ATOM 971 C CA . TYR A 1 125 ? 1.361 0.292 -11.086 1.00 78.44 125 TYR A CA 1
ATOM 972 C C . TYR A 1 125 ? 1.079 1.608 -10.357 1.00 78.44 125 TYR A C 1
ATOM 974 O O . TYR A 1 125 ? 0.870 1.581 -9.148 1.00 78.44 125 TYR A O 1
ATOM 982 N N . LEU A 1 126 ? 1.021 2.739 -11.066 1.00 85.06 126 LEU A N 1
ATOM 983 C CA . LEU A 1 126 ? 0.644 4.027 -10.486 1.00 85.06 126 LEU A CA 1
ATOM 984 C C . LEU A 1 126 ? -0.801 4.008 -9.973 1.00 85.06 126 LEU A C 1
ATOM 986 O O . LEU A 1 126 ? -1.045 4.427 -8.848 1.00 85.06 126 LEU A O 1
ATOM 990 N N . VAL A 1 127 ? -1.749 3.487 -10.758 1.00 86.56 127 VAL A N 1
ATOM 991 C CA . VAL A 1 127 ? -3.158 3.364 -10.342 1.00 86.56 127 VAL A CA 1
ATOM 992 C C . VAL A 1 127 ? -3.283 2.479 -9.103 1.00 86.56 127 VAL A C 1
ATOM 994 O O . VAL A 1 127 ? -3.981 2.847 -8.160 1.00 86.56 127 VAL A O 1
ATOM 997 N N . ILE A 1 128 ? -2.570 1.349 -9.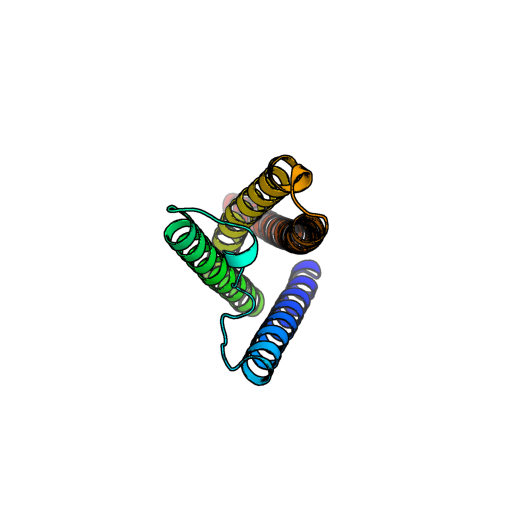072 1.00 84.06 128 ILE A N 1
ATOM 998 C CA . ILE A 1 128 ? -2.533 0.465 -7.901 1.00 84.06 128 ILE A CA 1
ATOM 999 C C . ILE A 1 128 ? -1.942 1.202 -6.693 1.00 84.06 128 ILE A C 1
ATOM 1001 O O . ILE A 1 128 ? -2.556 1.208 -5.631 1.00 84.06 128 ILE A O 1
ATOM 1005 N N . ALA A 1 129 ? -0.791 1.860 -6.852 1.00 85.69 129 ALA A N 1
ATOM 1006 C CA . ALA A 1 129 ? -0.124 2.585 -5.772 1.00 85.69 129 ALA A CA 1
ATOM 1007 C C . ALA A 1 129 ? -0.996 3.715 -5.207 1.00 85.69 129 ALA A C 1
ATOM 1009 O O . ALA A 1 129 ? -1.074 3.868 -3.995 1.00 85.69 129 ALA A O 1
ATOM 1010 N N . VAL A 1 130 ? -1.693 4.470 -6.061 1.00 88.50 130 VAL A N 1
ATOM 1011 C CA . VAL A 1 130 ? -2.616 5.530 -5.630 1.00 88.50 130 VAL A CA 1
ATOM 1012 C C . VAL A 1 130 ? -3.840 4.947 -4.923 1.00 88.50 130 VAL A C 1
ATOM 1014 O O . VAL A 1 130 ? -4.251 5.477 -3.896 1.00 88.50 130 VAL A O 1
ATOM 1017 N N . GLY A 1 131 ? -4.416 3.854 -5.430 1.00 88.62 131 GLY A N 1
ATOM 1018 C CA . GLY A 1 131 ? -5.543 3.188 -4.770 1.00 88.62 131 GLY A CA 1
ATOM 1019 C C . GLY A 1 131 ? -5.184 2.688 -3.369 1.00 88.62 131 GLY A C 1
ATOM 1020 O O . GLY A 1 131 ? -5.950 2.879 -2.428 1.00 88.62 131 GLY A O 1
ATOM 1021 N N . LEU A 1 132 ? -3.991 2.112 -3.228 1.00 88.12 132 LEU A N 1
ATOM 1022 C CA . LEU A 1 132 ? -3.431 1.668 -1.954 1.00 88.12 132 LEU A CA 1
ATOM 1023 C C . LEU A 1 132 ? -3.109 2.839 -1.015 1.00 88.12 132 LEU A C 1
ATOM 1025 O O . LEU A 1 132 ? -3.493 2.805 0.146 1.00 88.12 132 LEU A O 1
ATOM 1029 N N . LEU A 1 133 ? -2.517 3.918 -1.534 1.00 90.56 133 LEU A N 1
ATOM 1030 C CA . LEU A 1 133 ? -2.266 5.147 -0.778 1.00 90.56 133 LEU A CA 1
ATOM 1031 C C . LEU A 1 133 ? -3.560 5.729 -0.194 1.00 90.56 133 LEU A C 1
ATOM 1033 O O . LEU A 1 133 ? -3.590 6.144 0.962 1.00 90.56 133 LEU A O 1
ATOM 1037 N N . LEU A 1 134 ? -4.633 5.773 -0.989 1.00 91.19 134 LEU A N 1
ATOM 1038 C CA . LEU A 1 134 ? -5.937 6.246 -0.524 1.00 91.19 134 LEU A CA 1
ATOM 1039 C C . LEU A 1 134 ? -6.524 5.327 0.549 1.00 91.19 134 LEU A C 1
ATOM 1041 O O . LEU A 1 134 ? -7.124 5.824 1.498 1.00 91.19 134 LEU A O 1
ATOM 1045 N N . LEU A 1 135 ? -6.347 4.011 0.411 1.00 91.19 135 LEU A N 1
ATOM 1046 C CA . LEU A 1 135 ? -6.777 3.053 1.423 1.00 91.19 135 LEU A CA 1
ATOM 1047 C C . LEU A 1 135 ? -6.033 3.282 2.745 1.00 91.19 135 LEU A C 1
ATOM 1049 O O . LEU A 1 135 ? -6.689 3.441 3.769 1.00 91.19 135 LEU A O 1
ATOM 1053 N N . ASP A 1 136 ? -4.704 3.395 2.709 1.00 90.06 136 ASP A N 1
ATOM 1054 C CA . ASP A 1 136 ? -3.884 3.621 3.905 1.00 90.06 136 ASP A CA 1
ATOM 1055 C C . ASP A 1 136 ? -4.189 4.982 4.558 1.00 90.06 136 ASP A C 1
ATOM 1057 O O . ASP A 1 136 ? -4.280 5.079 5.781 1.00 90.06 136 ASP A O 1
ATOM 1061 N N . LEU A 1 137 ? -4.430 6.033 3.759 1.00 90.00 137 LEU A N 1
ATOM 1062 C CA . LEU A 1 137 ? -4.893 7.337 4.256 1.00 90.00 137 LEU A CA 1
ATOM 1063 C C . LEU A 1 137 ? -6.230 7.220 4.991 1.00 90.00 137 LEU A C 1
ATOM 1065 O O . LEU A 1 137 ? -6.374 7.748 6.093 1.00 90.00 137 LEU A O 1
ATOM 1069 N N . LEU A 1 138 ? -7.209 6.535 4.396 1.00 89.44 138 LEU A N 1
ATOM 1070 C CA . LEU A 1 138 ? -8.519 6.338 5.017 1.00 89.44 138 LEU A CA 1
ATOM 1071 C C . LEU A 1 138 ? -8.404 5.548 6.322 1.00 89.44 138 LEU A C 1
ATOM 1073 O O . LEU A 1 138 ? -9.019 5.938 7.314 1.00 89.44 138 LEU A O 1
ATOM 1077 N N . THR A 1 139 ? -7.609 4.477 6.341 1.00 87.88 139 THR A N 1
ATOM 1078 C CA . THR A 1 139 ? -7.362 3.683 7.551 1.00 87.88 139 THR A CA 1
ATOM 1079 C C . THR A 1 139 ? -6.725 4.537 8.637 1.00 87.88 139 THR A C 1
ATOM 1081 O O . THR A 1 139 ? -7.244 4.589 9.753 1.00 87.88 139 THR A O 1
ATOM 1084 N N . PHE A 1 140 ? -5.682 5.296 8.293 1.00 87.88 140 PHE A N 1
ATOM 1085 C CA . PHE A 1 140 ? -4.994 6.175 9.229 1.00 87.88 140 PHE A CA 1
ATOM 1086 C C . PHE A 1 140 ? -5.943 7.198 9.867 1.00 87.88 140 PHE A C 1
ATOM 1088 O O . PHE A 1 140 ? -5.994 7.293 11.093 1.00 87.88 140 PHE A O 1
ATOM 1095 N N . PHE A 1 141 ? -6.753 7.907 9.071 1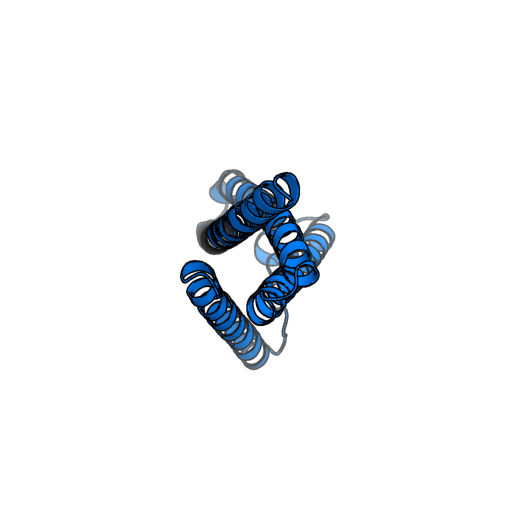.00 85.56 141 PHE A N 1
ATOM 1096 C CA . PHE A 1 141 ? -7.696 8.898 9.603 1.00 85.56 141 PHE A CA 1
ATOM 1097 C C . PHE A 1 141 ? -8.778 8.271 10.486 1.00 85.56 141 PHE A C 1
ATOM 1099 O O . PHE A 1 141 ? -9.075 8.791 11.563 1.00 85.56 141 PHE A O 1
ATOM 1106 N N . VAL A 1 142 ? -9.344 7.131 10.072 1.00 83.69 142 VAL A N 1
ATOM 1107 C CA . VAL A 1 142 ? -10.355 6.419 10.868 1.00 83.69 142 VAL A CA 1
ATOM 1108 C C . VAL A 1 142 ? -9.777 5.982 12.214 1.00 83.69 142 VAL A C 1
ATOM 1110 O O . VAL A 1 142 ? -10.482 5.987 13.225 1.00 83.69 142 VAL A O 1
ATOM 1113 N N . GLU A 1 143 ? -8.505 5.611 12.277 1.00 81.06 143 GLU A N 1
ATOM 1114 C CA . GLU A 1 143 ? -7.876 5.187 13.525 1.00 81.06 143 GLU A CA 1
ATOM 1115 C C . GLU A 1 143 ? -7.406 6.350 14.395 1.00 81.06 143 GLU A C 1
ATOM 1117 O O . GLU A 1 143 ? -7.594 6.302 15.616 1.00 81.06 143 GLU A O 1
ATOM 1122 N N . GLU A 1 144 ? -6.877 7.413 13.792 1.00 72.69 144 GLU A N 1
ATOM 1123 C CA . GLU A 1 144 ? -6.419 8.612 14.490 1.00 72.69 144 GLU A CA 1
ATOM 1124 C C . GLU A 1 144 ? -7.579 9.355 15.168 1.00 72.69 144 GLU A C 1
ATOM 1126 O O . GLU A 1 144 ? -7.479 9.688 16.353 1.00 72.69 144 GLU A O 1
ATOM 1131 N N . GLU A 1 145 ? -8.722 9.529 14.492 1.00 64.75 145 GLU A N 1
ATOM 1132 C CA . GLU A 1 145 ? -9.921 10.134 15.096 1.00 64.75 145 GLU A CA 1
ATOM 1133 C C . GLU A 1 145 ? -10.383 9.365 16.346 1.00 64.75 145 GLU A C 1
ATOM 1135 O O . GLU A 1 145 ? -10.785 9.953 17.355 1.00 64.75 145 GLU A O 1
ATOM 1140 N N . ASN A 1 146 ? -10.265 8.036 16.324 1.00 59.75 146 ASN A N 1
ATOM 1141 C CA . ASN A 1 146 ? -10.639 7.182 17.447 1.00 59.75 146 ASN A CA 1
ATOM 1142 C C . ASN A 1 146 ? -9.580 7.165 18.566 1.00 59.75 146 ASN A C 1
ATOM 1144 O O . ASN A 1 146 ? -9.935 7.063 19.746 1.00 59.75 146 ASN A O 1
ATOM 1148 N N . LEU A 1 147 ? -8.291 7.303 18.238 1.00 56.94 147 LEU A N 1
ATOM 1149 C CA . LEU A 1 147 ? -7.203 7.448 19.212 1.00 56.94 147 LEU A CA 1
ATOM 1150 C C . LEU A 1 147 ? -7.271 8.800 19.935 1.00 56.94 147 LEU A C 1
ATOM 1152 O O . LEU A 1 147 ? -7.215 8.839 21.169 1.00 56.94 147 LEU A O 1
ATOM 1156 N N . LEU A 1 148 ? -7.479 9.895 19.200 1.00 53.66 148 LEU A N 1
ATOM 1157 C CA . LEU A 1 148 ? -7.661 11.235 19.763 1.00 53.66 148 LEU A CA 1
ATOM 1158 C C . LEU A 1 148 ? -8.976 11.342 20.543 1.00 53.66 148 LEU A C 1
ATOM 1160 O O . LEU A 1 148 ? -8.987 11.897 21.643 1.00 53.66 148 LEU A O 1
ATOM 1164 N N . GLY A 1 149 ? -10.062 10.732 20.060 1.00 50.88 149 GLY A N 1
ATOM 1165 C CA . GLY A 1 149 ? -11.331 10.654 20.787 1.00 50.88 149 GLY A CA 1
ATOM 1166 C C . GLY A 1 149 ? -11.220 9.923 22.134 1.00 50.88 149 GLY A C 1
ATOM 1167 O O . GLY A 1 149 ? -11.839 10.333 23.119 1.00 50.88 149 GLY A O 1
ATOM 1168 N N . LEU A 1 150 ? -10.384 8.882 22.223 1.00 49.75 150 LEU A N 1
ATOM 1169 C CA . LEU A 1 150 ? -10.080 8.188 23.482 1.00 49.75 150 LEU A CA 1
ATOM 1170 C C . LEU A 1 150 ? -9.111 8.966 24.382 1.00 49.75 150 LEU A C 1
ATOM 1172 O O . LEU A 1 150 ? -9.282 8.954 25.601 1.00 49.75 150 LEU A O 1
ATOM 1176 N N . SER A 1 151 ? -8.140 9.674 23.802 1.00 43.94 151 SER A N 1
ATOM 1177 C CA . SER A 1 151 ? -7.231 10.574 24.527 1.00 43.94 151 SER A CA 1
ATOM 1178 C C . SER A 1 151 ? -7.988 11.733 25.191 1.00 43.94 151 SER A C 1
ATOM 1180 O O . SER A 1 151 ? -7.785 12.017 26.371 1.00 43.94 151 SER A O 1
ATOM 1182 N N . ILE A 1 152 ? -8.955 12.337 24.487 1.00 42.25 152 ILE A N 1
ATOM 1183 C CA . ILE A 1 152 ? -9.816 13.401 25.031 1.00 42.25 152 ILE A CA 1
ATOM 1184 C C . ILE A 1 152 ? -10.715 12.870 26.158 1.00 42.25 152 ILE A C 1
ATOM 1186 O O . ILE A 1 152 ? -10.982 13.595 27.116 1.00 42.25 152 ILE A O 1
ATOM 1190 N N . LYS A 1 153 ? -11.157 11.606 26.086 1.00 41.03 153 LYS A N 1
ATOM 1191 C CA . LYS A 1 153 ? -11.936 10.971 27.160 1.00 41.03 153 LYS A CA 1
ATOM 1192 C C . LYS A 1 153 ? -11.095 10.680 28.405 1.00 41.03 153 LYS A C 1
ATOM 1194 O O . LYS A 1 153 ? -11.538 10.998 29.500 1.00 41.03 153 LYS A O 1
ATOM 1199 N N . LYS A 1 154 ? -9.870 10.167 28.243 1.00 41.78 154 LYS A N 1
ATOM 1200 C CA . LYS A 1 154 ? -8.940 9.916 29.361 1.00 41.78 154 LYS A CA 1
ATOM 1201 C C . LYS A 1 154 ? -8.464 11.184 30.068 1.00 41.78 154 LYS A C 1
ATOM 1203 O O . LYS A 1 154 ? -8.061 11.110 31.216 1.00 41.78 154 LYS A O 1
ATOM 1208 N N . LYS A 1 155 ? -8.485 12.338 29.398 1.00 40.72 155 LYS A N 1
ATOM 1209 C CA . LYS A 1 155 ? -8.092 13.624 29.998 1.00 40.72 155 LYS A CA 1
ATOM 1210 C C . LYS A 1 155 ? -9.205 14.278 30.835 1.00 40.72 155 LYS A C 1
ATOM 1212 O O . LYS A 1 155 ? -8.985 15.358 31.376 1.00 40.72 155 LYS A O 1
ATOM 1217 N N . LYS A 1 156 ? -10.400 13.677 30.872 1.00 43.25 156 LYS A N 1
ATOM 1218 C CA . LYS A 1 156 ? -11.585 14.164 31.601 1.00 43.25 156 LYS A CA 1
ATOM 1219 C C . LYS A 1 156 ? -11.989 13.281 32.790 1.00 43.25 156 LYS A C 1
ATOM 1221 O O . LYS A 1 156 ? -12.980 13.606 33.439 1.00 43.25 156 LYS A O 1
ATOM 1226 N N . GLU A 1 157 ? -11.253 12.205 33.054 1.00 39.97 157 GLU A N 1
ATOM 1227 C CA . GLU A 1 157 ? -11.337 11.394 34.280 1.00 39.97 157 GLU A CA 1
ATOM 1228 C C . GLU A 1 157 ? -10.143 11.721 35.182 1.00 39.97 157 GLU A C 1
ATOM 1230 O O . GLU A 1 157 ? -10.341 11.745 36.416 1.00 39.97 157 GLU A O 1
#

Radius of gyration: 18.2 Å; chains: 1; bounding box: 43×36×60 Å